Protein AF-A0AAU7QKR0-F1 (afdb_monomer)

Mean predicted aligned error: 7.79 Å

pLDDT: mean 76.05, std 9.81, range [47.03, 90.94]

InterPro domains:
  IPR028148 Immunity protein 74 [PF15603] (2-39)

Structure (mmCIF, N/CA/C/O backbone):
data_AF-A0AAU7QKR0-F1
#
_entry.id   AF-A0AAU7QKR0-F1
#
loop_
_atom_site.group_PDB
_atom_site.id
_atom_site.type_symbol
_atom_site.label_atom_id
_atom_site.label_alt_id
_atom_site.label_comp_id
_atom_site.label_asym_id
_atom_site.label_entity_id
_atom_site.label_seq_id
_atom_site.pdbx_PDB_ins_code
_atom_site.Cartn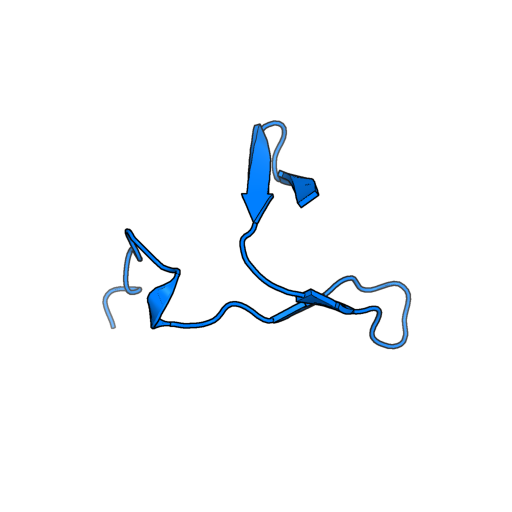_x
_atom_site.Cartn_y
_atom_site.Cartn_z
_atom_site.occupancy
_atom_site.B_iso_or_equiv
_atom_site.auth_seq_id
_atom_site.auth_comp_id
_atom_site.auth_asym_id
_atom_site.auth_atom_id
_atom_site.pdbx_PDB_model_num
ATOM 1 N N . MET A 1 1 ? 9.025 3.199 2.692 1.00 63.72 1 MET A N 1
ATOM 2 C CA . MET A 1 1 ? 8.531 3.492 4.059 1.00 63.72 1 MET A CA 1
ATOM 3 C C . MET A 1 1 ? 8.201 2.173 4.743 1.00 63.72 1 MET A C 1
ATOM 5 O O . MET A 1 1 ? 7.728 1.276 4.054 1.00 63.72 1 MET A O 1
ATOM 9 N N . SER A 1 2 ? 8.491 2.027 6.038 1.00 68.81 2 SER A N 1
ATOM 10 C CA . SER A 1 2 ? 8.190 0.801 6.793 1.00 68.81 2 SER A CA 1
ATOM 11 C C . SER A 1 2 ? 6.856 0.945 7.522 1.00 68.81 2 SER A C 1
ATOM 13 O O . SER A 1 2 ? 6.623 1.959 8.176 1.00 68.81 2 SER A O 1
ATOM 15 N N . VAL A 1 3 ? 5.983 -0.048 7.383 1.00 73.38 3 VAL A N 1
ATOM 16 C CA . VAL A 1 3 ? 4.649 -0.102 7.993 1.00 73.38 3 VAL A CA 1
ATOM 17 C C . VAL A 1 3 ? 4.471 -1.423 8.724 1.00 73.38 3 VAL A C 1
ATOM 19 O O . VAL A 1 3 ? 5.001 -2.446 8.297 1.00 73.38 3 VAL A O 1
ATOM 22 N N . GLU A 1 4 ? 3.726 -1.414 9.823 1.00 80.56 4 GLU A N 1
ATOM 23 C CA . GLU A 1 4 ? 3.414 -2.636 10.556 1.00 80.56 4 GLU A CA 1
ATOM 24 C C . GLU A 1 4 ? 2.083 -3.217 10.071 1.00 80.56 4 GLU A C 1
ATOM 26 O O . GLU A 1 4 ? 1.044 -2.561 10.135 1.00 80.56 4 GLU A O 1
ATOM 31 N N . VAL A 1 5 ? 2.1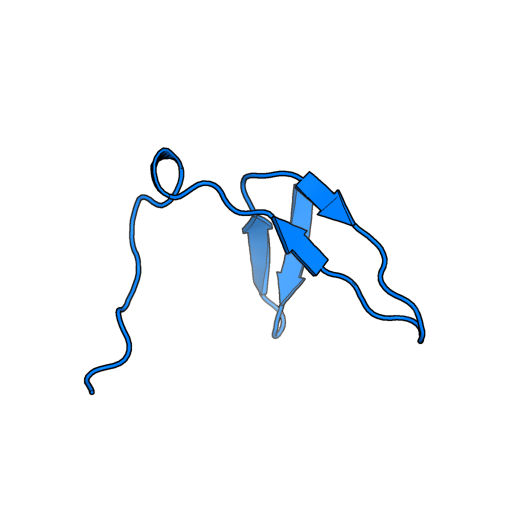14 -4.455 9.577 1.00 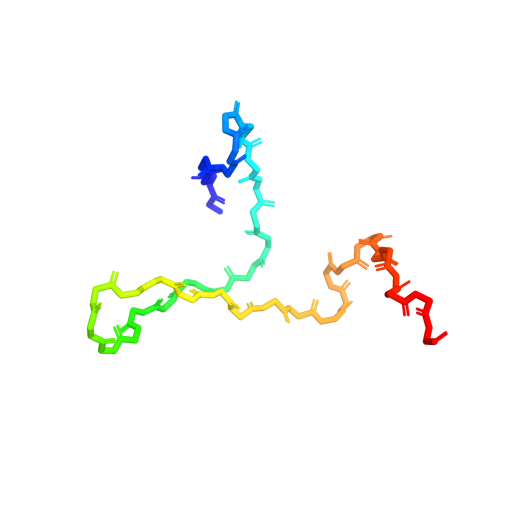75.69 5 VAL A N 1
ATOM 32 C CA . VAL A 1 5 ? 0.928 -5.207 9.152 1.00 75.69 5 VAL A CA 1
ATOM 33 C C . VAL A 1 5 ? 0.945 -6.549 9.870 1.00 75.69 5 VAL A C 1
ATOM 35 O O . VAL A 1 5 ? 1.901 -7.312 9.738 1.00 75.69 5 VAL A O 1
ATOM 38 N N . ASN A 1 6 ? -0.105 -6.847 10.640 1.00 80.81 6 ASN A N 1
ATOM 39 C CA . ASN A 1 6 ? -0.224 -8.086 11.423 1.00 80.81 6 ASN A CA 1
ATOM 40 C C . ASN A 1 6 ? 1.012 -8.380 12.306 1.00 80.81 6 ASN A C 1
ATOM 42 O O . ASN A 1 6 ? 1.485 -9.515 12.359 1.00 80.81 6 ASN A O 1
ATOM 46 N N . GLY A 1 7 ? 1.578 -7.356 12.957 1.00 82.62 7 GLY A N 1
ATOM 47 C CA . GLY A 1 7 ? 2.759 -7.501 13.822 1.00 82.62 7 GLY A CA 1
ATOM 48 C C . GLY A 1 7 ? 4.084 -7.694 13.079 1.00 82.62 7 GLY A C 1
ATOM 49 O O . GLY A 1 7 ? 5.103 -7.996 13.698 1.00 82.62 7 GLY A O 1
ATOM 50 N N . ARG A 1 8 ? 4.098 -7.557 11.747 1.00 75.25 8 ARG A N 1
ATOM 51 C CA . ARG A 1 8 ? 5.313 -7.610 10.928 1.00 75.25 8 ARG A CA 1
ATOM 52 C C . ARG A 1 8 ? 5.606 -6.234 10.354 1.00 75.25 8 ARG A C 1
ATOM 54 O O . ARG A 1 8 ? 4.741 -5.631 9.726 1.00 75.25 8 ARG A O 1
ATOM 61 N N . SER A 1 9 ? 6.842 -5.771 10.523 1.00 80.62 9 SER A N 1
ATOM 62 C CA . SER A 1 9 ? 7.317 -4.570 9.838 1.00 80.62 9 SER A CA 1
ATOM 63 C C . SER A 1 9 ? 7.640 -4.913 8.386 1.00 80.62 9 SER A C 1
ATOM 65 O O . SER A 1 9 ? 8.484 -5.768 8.110 1.00 80.62 9 SER A O 1
ATOM 67 N N . LEU A 1 10 ? 6.931 -4.281 7.458 1.00 73.56 10 LEU A N 1
ATOM 68 C CA . LEU A 1 10 ? 7.059 -4.467 6.021 1.00 73.56 10 LEU A CA 1
ATOM 69 C C . LEU A 1 10 ? 7.474 -3.150 5.378 1.00 73.56 10 LEU A C 1
ATOM 71 O O . LEU A 1 10 ? 6.923 -2.092 5.677 1.00 73.56 10 LEU A O 1
ATOM 75 N N . THR A 1 11 ? 8.420 -3.214 4.449 1.00 76.69 11 THR A N 1
ATOM 76 C CA . THR A 1 11 ? 8.720 -2.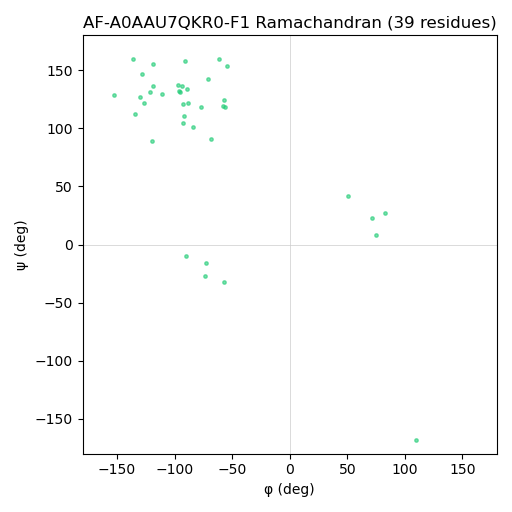083 3.571 1.00 76.69 11 THR A CA 1
ATOM 77 C C . THR A 1 11 ? 7.882 -2.231 2.316 1.00 76.69 11 THR A C 1
ATOM 79 O O . THR A 1 11 ? 8.128 -3.132 1.517 1.00 76.69 11 THR A O 1
ATOM 82 N N . ILE A 1 12 ? 6.895 -1.353 2.149 1.00 74.12 12 ILE A N 1
ATOM 83 C CA . ILE A 1 12 ? 6.093 -1.313 0.926 1.00 74.12 12 ILE A CA 1
ATOM 84 C C . ILE A 1 12 ? 6.806 -0.388 -0.075 1.00 74.12 12 ILE A C 1
ATOM 86 O O . ILE A 1 12 ? 7.076 0.770 0.275 1.00 74.12 12 ILE A O 1
ATOM 90 N N . PRO A 1 13 ? 7.171 -0.886 -1.273 1.00 71.94 13 PRO A N 1
ATOM 91 C CA . PRO A 1 13 ? 7.640 -0.035 -2.361 1.00 71.94 13 PRO A CA 1
ATOM 92 C C . PRO A 1 13 ? 6.466 0.783 -2.918 1.00 71.94 13 PRO A C 1
ATOM 94 O O . PRO A 1 13 ? 5.346 0.282 -2.977 1.00 71.94 13 PRO 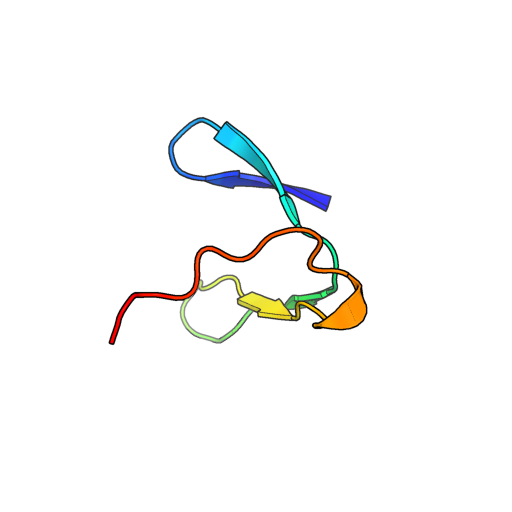A O 1
ATOM 97 N N . GLY A 1 14 ? 6.709 2.042 -3.282 1.00 75.56 14 GLY A N 1
ATOM 98 C CA . GLY A 1 14 ? 5.698 2.920 -3.873 1.00 75.56 14 GLY A CA 1
ATOM 99 C C . GLY A 1 14 ? 5.217 4.072 -2.985 1.00 75.56 14 GLY A C 1
ATOM 100 O O . GLY A 1 14 ? 5.822 4.412 -1.962 1.00 75.56 14 GLY A O 1
ATOM 101 N N . GLU A 1 15 ? 4.134 4.714 -3.424 1.00 82.62 15 GLU A N 1
ATOM 102 C CA . GLU A 1 15 ? 3.608 5.948 -2.833 1.00 82.62 15 GLU A CA 1
ATOM 103 C C . GLU A 1 15 ? 2.468 5.667 -1.854 1.00 82.62 15 GLU A C 1
ATOM 105 O O . GLU A 1 15 ? 1.566 4.872 -2.118 1.00 82.62 15 GLU A O 1
ATOM 110 N N . MET A 1 16 ? 2.488 6.354 -0.714 1.00 84.62 16 MET A N 1
ATOM 111 C CA . MET A 1 16 ? 1.422 6.292 0.281 1.00 84.62 16 MET A CA 1
ATOM 112 C C . MET A 1 16 ? 0.425 7.424 0.045 1.00 84.62 16 MET A C 1
ATOM 114 O O . MET A 1 16 ? 0.815 8.574 -0.153 1.00 84.62 16 MET A O 1
ATOM 118 N N . PHE A 1 17 ? -0.863 7.109 0.130 1.00 87.12 17 PHE A N 1
ATOM 119 C CA . PHE A 1 17 ? -1.939 8.088 0.030 1.00 87.12 17 PHE A CA 1
ATOM 120 C C . PHE A 1 17 ? -3.008 7.844 1.096 1.00 87.12 17 PHE A C 1
ATOM 122 O O . PHE A 1 17 ? -3.122 6.753 1.656 1.00 87.12 17 PHE A O 1
ATOM 129 N N . PHE A 1 18 ? -3.801 8.876 1.382 1.00 87.62 18 PHE A N 1
ATOM 130 C CA . PHE A 1 18 ? -4.781 8.875 2.470 1.00 87.62 18 PHE A CA 1
ATOM 131 C C . PHE A 1 18 ? -6.196 9.086 1.915 1.00 87.62 18 PHE A C 1
ATOM 133 O O . PHE A 1 18 ? -6.641 10.228 1.780 1.00 87.62 18 PHE A O 1
ATOM 140 N N . PRO A 1 19 ? -6.910 8.006 1.544 1.00 86.06 19 PRO A N 1
ATOM 141 C CA . PRO A 1 19 ? -8.308 8.096 1.149 1.00 86.06 19 PRO A CA 1
ATOM 142 C C . PRO A 1 19 ? -9.201 8.621 2.286 1.00 86.06 19 PRO A C 1
ATOM 144 O O . PRO A 1 19 ? -8.862 8.477 3.466 1.00 86.06 19 PRO A O 1
ATOM 147 N N . PRO A 1 20 ? -10.395 9.149 1.963 1.00 90.94 20 PRO A N 1
ATOM 148 C CA . PRO A 1 20 ? -11.377 9.540 2.968 1.00 90.94 20 PRO A CA 1
ATOM 149 C C . PRO A 1 20 ? -11.729 8.401 3.937 1.00 90.94 20 PRO A C 1
ATOM 151 O O . PRO A 1 20 ? -11.682 7.218 3.590 1.00 90.94 20 PRO A O 1
ATOM 154 N N . GLY A 1 21 ? -12.147 8.770 5.150 1.00 89.81 21 GLY A N 1
ATOM 155 C CA . GLY A 1 21 ? -12.613 7.813 6.159 1.00 89.81 21 GLY A CA 1
ATOM 156 C C . GLY A 1 21 ? -11.501 7.143 6.970 1.00 89.81 21 GLY A C 1
ATOM 157 O O . GLY A 1 21 ? -11.692 6.023 7.432 1.00 89.81 21 GLY A O 1
ATOM 158 N N . G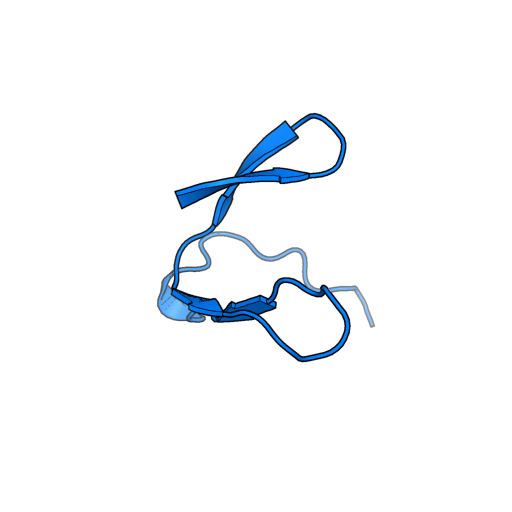LY A 1 22 ? -10.346 7.800 7.131 1.00 86.25 22 GLY A N 1
ATOM 159 C CA . GLY A 1 22 ? -9.259 7.317 7.996 1.00 86.25 22 GLY A CA 1
ATOM 160 C C . GLY A 1 22 ? -8.523 6.093 7.449 1.00 86.25 22 GLY A C 1
ATOM 161 O O . GLY A 1 22 ? -7.937 5.330 8.213 1.00 86.25 22 GLY A O 1
ATOM 162 N N . LYS A 1 23 ? -8.581 5.879 6.132 1.00 85.38 23 LYS A N 1
ATOM 163 C CA . LYS A 1 23 ? -7.909 4.766 5.462 1.00 85.38 23 LYS A CA 1
ATOM 164 C C . LYS A 1 23 ? -6.508 5.176 5.022 1.00 85.38 23 LYS A C 1
ATOM 166 O O . LYS A 1 23 ? -6.224 6.354 4.815 1.00 85.38 23 LYS A O 1
ATOM 171 N N . ILE A 1 24 ? -5.656 4.177 4.825 1.00 84.25 24 ILE A N 1
ATOM 172 C CA . ILE A 1 24 ? -4.327 4.331 4.231 1.00 84.25 24 ILE A CA 1
ATOM 173 C C . ILE A 1 24 ? -4.280 3.437 2.994 1.00 84.25 24 ILE A C 1
ATOM 175 O O . ILE A 1 24 ? -4.690 2.277 3.050 1.00 84.25 24 ILE A O 1
ATOM 179 N N . GLY A 1 25 ? -3.830 4.000 1.878 1.00 83.44 25 GLY A N 1
ATOM 180 C CA . GLY A 1 25 ? -3.622 3.302 0.616 1.00 83.44 25 GLY A CA 1
ATOM 181 C C . GLY A 1 25 ? -2.157 3.351 0.196 1.00 83.44 25 GLY A C 1
ATOM 182 O O . GLY A 1 25 ? -1.419 4.261 0.573 1.00 83.44 25 GLY A O 1
ATOM 183 N N . PHE A 1 26 ? -1.754 2.368 -0.605 1.00 84.88 26 PHE A N 1
ATOM 184 C CA . PHE A 1 26 ? -0.418 2.285 -1.185 1.00 84.88 26 PHE A CA 1
ATOM 185 C C . PHE A 1 26 ? -0.542 2.031 -2.685 1.00 84.88 26 PHE A C 1
ATOM 187 O O . PHE A 1 26 ? -1.249 1.111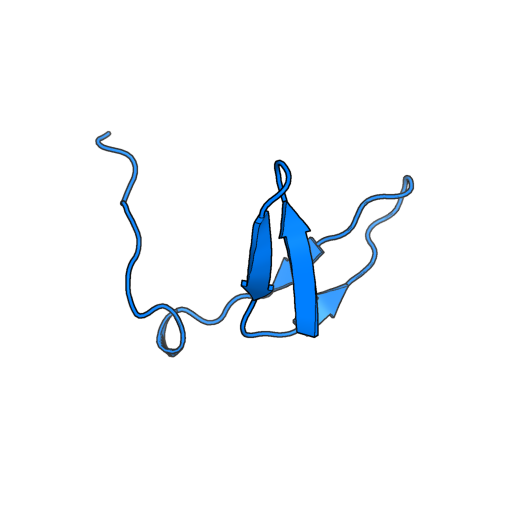 -3.101 1.00 84.88 26 PHE A O 1
ATOM 194 N N . ALA A 1 27 ? 0.115 2.858 -3.492 1.00 82.62 27 ALA A N 1
ATOM 195 C CA . ALA A 1 27 ? 0.243 2.656 -4.926 1.00 82.62 27 ALA A CA 1
ATOM 196 C C . ALA A 1 27 ? 1.543 1.891 -5.174 1.00 82.62 27 ALA A C 1
ATOM 198 O O . ALA A 1 27 ? 2.628 2.455 -5.059 1.00 82.62 27 ALA A O 1
ATOM 199 N N . ILE A 1 28 ? 1.413 0.598 -5.472 1.00 79.50 28 ILE A N 1
ATOM 200 C CA . ILE A 1 28 ? 2.538 -0.285 -5.788 1.00 79.50 28 ILE A CA 1
ATOM 201 C C . ILE A 1 28 ? 2.698 -0.387 -7.306 1.00 79.50 28 ILE A C 1
ATOM 203 O O . ILE A 1 28 ? 1.725 -0.625 -8.025 1.00 79.50 28 ILE A O 1
ATOM 207 N N . TYR A 1 29 ? 3.920 -0.222 -7.806 1.00 76.19 29 TYR A N 1
ATOM 208 C CA . TYR A 1 29 ? 4.201 -0.393 -9.228 1.00 76.19 29 TYR A CA 1
ATOM 209 C C . TYR A 1 29 ?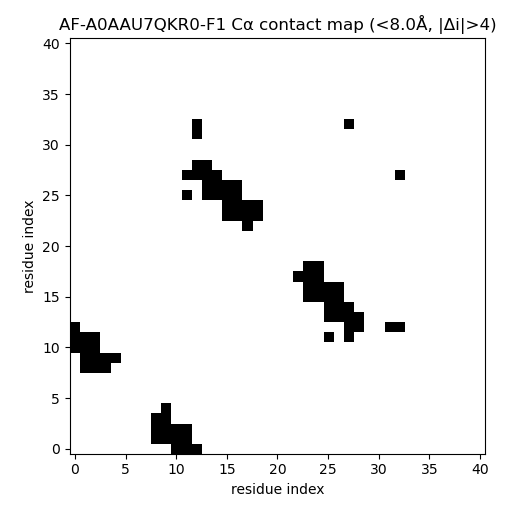 4.561 -1.848 -9.521 1.00 76.19 29 TYR A C 1
ATOM 211 O O . TYR A 1 29 ? 5.382 -2.448 -8.833 1.00 76.19 29 TYR A O 1
ATOM 219 N N . THR A 1 30 ? 3.982 -2.428 -10.573 1.00 75.69 30 THR A N 1
ATOM 220 C CA . THR A 1 30 ? 4.156 -3.855 -10.903 1.00 75.69 30 THR A CA 1
ATOM 221 C C . THR A 1 30 ? 5.614 -4.269 -11.103 1.00 75.69 30 THR A C 1
ATOM 223 O O . THR A 1 30 ? 5.980 -5.382 -10.740 1.00 75.69 30 THR A O 1
ATOM 226 N N . HIS A 1 31 ? 6.465 -3.378 -11.618 1.00 79.12 31 HIS A N 1
ATOM 227 C CA . HIS A 1 31 ? 7.896 -3.642 -11.807 1.00 79.12 31 HIS A CA 1
ATOM 228 C C . HIS A 1 31 ? 8.702 -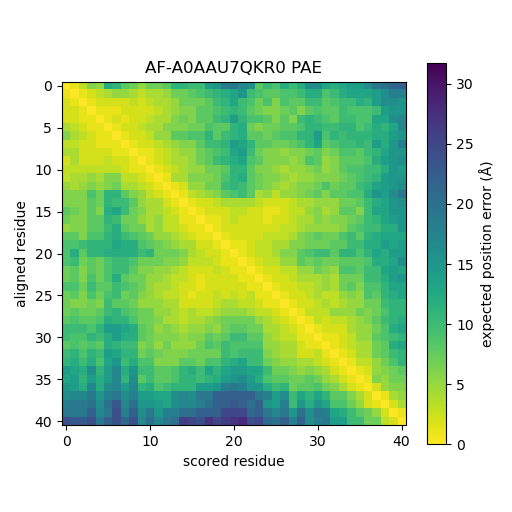3.667 -10.494 1.00 79.12 31 HIS A C 1
ATOM 230 O O . HIS A 1 31 ? 9.825 -4.166 -10.479 1.00 79.12 31 HIS A O 1
ATOM 236 N N . GLU A 1 32 ? 8.151 -3.152 -9.392 1.00 74.44 32 GLU A N 1
ATOM 237 C CA . GLU A 1 32 ? 8.774 -3.188 -8.061 1.00 74.44 32 GLU A CA 1
ATOM 238 C C . GLU A 1 32 ? 8.386 -4.450 -7.269 1.00 74.44 32 GLU A C 1
ATOM 240 O O . GLU A 1 32 ? 8.979 -4.751 -6.227 1.00 74.44 32 GLU A O 1
ATOM 245 N N . ILE A 1 33 ? 7.410 -5.218 -7.763 1.00 73.38 33 ILE A N 1
ATOM 246 C CA . ILE A 1 33 ? 6.909 -6.425 -7.109 1.00 73.38 33 ILE A CA 1
ATOM 247 C C . ILE A 1 33 ? 7.813 -7.607 -7.473 1.00 73.38 33 ILE A C 1
ATOM 249 O O . ILE A 1 33 ? 7.704 -8.198 -8.543 1.00 73.38 33 ILE A O 1
ATOM 253 N N . LYS A 1 34 ? 8.713 -7.975 -6.555 1.00 70.38 34 LYS A N 1
ATOM 254 C CA . LYS A 1 34 ? 9.614 -9.131 -6.731 1.00 70.38 34 LYS A CA 1
ATOM 255 C C . LYS A 1 34 ? 8.914 -10.481 -6.588 1.00 70.38 34 LYS A C 1
ATOM 257 O O . LYS A 1 34 ? 9.390 -11.476 -7.122 1.00 70.38 34 LYS A O 1
ATOM 262 N N . TYR A 1 35 ? 7.830 -10.520 -5.823 1.00 67.25 35 TYR A N 1
ATOM 263 C CA . TYR A 1 35 ? 7.073 -11.729 -5.543 1.00 67.25 35 TYR A CA 1
ATOM 264 C C . TYR A 1 35 ? 5.623 -11.346 -5.247 1.00 67.25 35 TYR A C 1
ATOM 266 O O . TYR A 1 35 ? 5.372 -10.455 -4.434 1.00 67.25 35 TYR A O 1
ATOM 274 N N . TRP A 1 36 ? 4.687 -11.999 -5.928 1.00 68.69 36 TRP A N 1
ATOM 275 C CA . TRP A 1 36 ? 3.250 -11.851 -5.725 1.00 68.69 36 TRP A CA 1
ATOM 276 C C . TRP A 1 36 ? 2.648 -13.248 -5.698 1.00 68.69 36 TRP A C 1
ATOM 278 O O . TRP A 1 36 ? 2.636 -13.922 -6.730 1.00 68.69 36 TRP A O 1
ATOM 288 N N . ASP A 1 37 ? 2.153 -13.682 -4.539 1.00 66.25 37 ASP A N 1
ATOM 289 C CA . ASP A 1 37 ? 1.279 -14.851 -4.479 1.00 66.25 37 ASP A CA 1
ATOM 290 C C . ASP A 1 37 ? -0.035 -14.457 -5.154 1.00 66.25 37 ASP A C 1
ATOM 292 O O . ASP A 1 37 ? -0.930 -13.877 -4.535 1.00 66.25 37 ASP A O 1
ATOM 296 N N . HIS A 1 38 ? -0.115 -14.689 -6.466 1.00 58.22 38 HIS A N 1
ATOM 297 C CA . HIS A 1 38 ? -1.349 -14.485 -7.206 1.00 58.22 38 HIS A CA 1
ATOM 298 C C . HIS A 1 38 ? -2.426 -15.350 -6.540 1.00 58.22 38 HIS A C 1
ATOM 300 O O . HIS A 1 38 ? -2.194 -16.552 -6.384 1.00 58.22 38 HIS A O 1
ATOM 306 N N . PRO A 1 39 ? -3.569 -14.782 -6.112 1.00 62.06 39 PRO A N 1
ATOM 307 C CA . PRO A 1 39 ? -4.636 -15.599 -5.559 1.00 62.06 39 PRO A CA 1
ATOM 308 C C . PRO A 1 39 ? -5.023 -16.616 -6.631 1.00 62.06 39 PRO A C 1
ATOM 310 O O . PRO A 1 39 ? -5.374 -16.229 -7.744 1.00 62.06 39 PRO A O 1
ATOM 313 N N . ALA A 1 40 ? -4.873 -17.907 -6.326 1.00 50.84 40 ALA A N 1
ATOM 314 C CA . ALA A 1 40 ? -5.358 -18.958 -7.206 1.00 50.84 40 ALA A CA 1
ATOM 315 C C . ALA A 1 40 ? -6.855 -18.701 -7.423 1.00 50.84 40 ALA A C 1
ATOM 317 O O . ALA A 1 40 ? -7.603 -18.605 -6.447 1.00 50.84 40 ALA A O 1
ATOM 318 N N . GLY A 1 41 ? -7.226 -18.456 -8.682 1.00 47.03 41 GLY A N 1
ATOM 319 C CA . GLY A 1 41 ? -8.608 -18.209 -9.085 1.00 47.03 41 GLY A CA 1
ATOM 320 C C . GLY A 1 41 ? -9.522 -19.391 -8.812 1.00 47.03 41 GLY A C 1
ATOM 321 O O . GLY A 1 41 ? -9.009 -20.528 -8.690 1.00 47.03 41 GLY A O 1
#

Secondary structure (DSSP, 8-state):
-EEEETTEEEE--SEEE--TTT--EEE--GGG-S---PPP-

Sequence (41 aa):
MSVEVNGRSLTIPGEMFFPPGGKIGFAIYTHEIKYWDHPAG

Organism: NCBI:txid3158582

Solvent-accessible surface area (backbone atoms only — not comparable to full-atom values): 2914 Å² total; per-residue (Å²): 99,77,45,76,55,97,92,38,82,40,74,54,72,67,49,79,47,74,52,85,89,88,41,78,45,71,51,66,53,75,91,74,57,89,75,75,87,69,76,82,126

Radius of gyration: 12.05 Å; Cα contacts (8 Å, |Δi|>4): 41; chains: 1; bounding box: 22×28×26 Å

Foldseek 3Di:
DWDADPNDTDDAPADWDADPDRDIDGDHDPVVDPDDPDPDD